Protein AF-A0A3P3R931-F1 (afdb_monomer_lite)

InterPro domains:
  IPR058276 Protein of unknown function DUF7970 [PF25925] (68-140)

Organism: NCBI:txid1785090

Structure (mmCIF, N/CA/C/O backbone):
data_AF-A0A3P3R931-F1
#
_entry.id   AF-A0A3P3R931-F1
#
loop_
_atom_site.group_PDB
_atom_site.id
_atom_site.type_symbol
_atom_site.label_atom_id
_atom_site.label_alt_id
_atom_site.label_comp_id
_atom_site.label_asym_id
_atom_site.label_entity_id
_atom_site.label_seq_id
_atom_site.pdbx_PDB_ins_code
_atom_site.Cartn_x
_atom_site.Cartn_y
_atom_site.Cartn_z
_atom_site.occupancy
_atom_site.B_iso_or_equiv
_atom_site.auth_seq_id
_atom_site.auth_comp_id
_atom_site.auth_asym_id
_atom_site.auth_atom_id
_atom_site.pdbx_PDB_model_num
ATOM 1 N N . MET A 1 1 ? 64.888 34.707 15.563 1.00 42.25 1 MET A N 1
ATOM 2 C CA . MET A 1 1 ? 65.319 33.308 15.769 1.00 42.25 1 MET A CA 1
ATOM 3 C C . MET A 1 1 ? 64.230 32.568 16.554 1.00 42.25 1 MET A C 1
ATOM 5 O O . MET A 1 1 ? 63.472 33.242 17.238 1.00 42.25 1 MET A O 1
ATOM 9 N N . PRO A 1 2 ? 64.086 31.254 16.331 1.00 45.38 2 PRO A N 1
ATOM 10 C CA . PRO A 1 2 ? 62.874 30.435 16.488 1.00 45.38 2 PRO A CA 1
ATOM 11 C C . PRO A 1 2 ? 62.688 29.825 17.890 1.00 45.38 2 PRO A C 1
ATOM 13 O O . PRO A 1 2 ? 63.644 29.783 18.651 1.00 45.38 2 PRO A O 1
ATOM 16 N N . GLY A 1 3 ? 61.499 29.242 18.126 1.00 49.66 3 GLY A N 1
ATOM 17 C CA . GLY A 1 3 ? 61.231 28.147 19.082 1.00 49.66 3 GLY A CA 1
ATOM 18 C C . GLY A 1 3 ? 61.178 28.568 20.555 1.00 49.66 3 GLY A C 1
ATOM 19 O O . GLY A 1 3 ? 62.078 29.227 21.040 1.00 49.66 3 GLY A O 1
ATOM 20 N N . MET A 1 4 ? 60.166 28.200 21.337 1.00 64.94 4 MET A N 1
ATOM 21 C CA . MET A 1 4 ? 59.824 26.812 21.657 1.00 64.94 4 MET A CA 1
ATOM 22 C C . MET A 1 4 ? 58.350 26.687 22.078 1.00 64.94 4 MET A C 1
ATOM 24 O O . MET A 1 4 ? 57.807 27.553 22.757 1.00 64.94 4 MET A O 1
ATOM 28 N N . LYS A 1 5 ? 57.727 25.578 21.665 1.00 58.72 5 LYS A N 1
ATOM 29 C CA . LYS A 1 5 ? 56.444 25.079 22.168 1.00 58.72 5 LYS A CA 1
ATOM 30 C C . LYS A 1 5 ? 56.643 24.589 23.605 1.00 58.72 5 LYS A C 1
ATOM 32 O O . LYS A 1 5 ? 57.501 23.735 23.817 1.00 58.72 5 LYS A O 1
ATOM 37 N N . THR A 1 6 ? 55.832 25.059 24.545 1.00 58.00 6 THR A N 1
ATOM 38 C CA . THR A 1 6 ? 55.671 24.397 25.844 1.00 58.00 6 THR A CA 1
ATOM 39 C C . THR A 1 6 ? 54.388 23.589 25.773 1.00 58.00 6 THR A C 1
ATOM 41 O O . THR A 1 6 ? 53.296 24.148 25.786 1.00 58.00 6 THR A O 1
ATOM 44 N N . GLY A 1 7 ? 54.541 22.281 25.590 1.00 46.09 7 GLY A N 1
ATOM 45 C CA . GLY A 1 7 ? 53.481 21.311 25.796 1.00 46.09 7 GLY A CA 1
ATOM 46 C C . GLY A 1 7 ? 53.636 20.704 27.183 1.00 46.09 7 GLY A C 1
ATOM 47 O O . GLY A 1 7 ? 54.684 20.140 27.481 1.00 46.09 7 GLY A O 1
ATOM 48 N N . THR A 1 8 ? 52.579 20.811 27.973 1.00 59.72 8 THR A N 1
ATOM 49 C CA . THR A 1 8 ? 52.220 19.914 29.073 1.00 59.72 8 THR A CA 1
ATOM 50 C C . THR A 1 8 ? 50.694 19.913 28.974 1.00 59.72 8 THR A C 1
ATOM 52 O O . THR A 1 8 ? 50.085 20.960 29.129 1.00 59.72 8 THR A O 1
ATOM 55 N N . GLY A 1 9 ? 50.060 18.902 28.390 1.00 53.56 9 GLY A N 1
ATOM 56 C CA . GLY A 1 9 ? 49.991 17.584 29.001 1.00 53.56 9 GLY A CA 1
ATOM 57 C C . GLY A 1 9 ? 48.968 17.603 30.137 1.00 53.56 9 GLY A C 1
ATOM 58 O O . GLY A 1 9 ? 49.296 17.125 31.213 1.00 53.56 9 GLY A O 1
ATOM 59 N N . ASP A 1 10 ? 47.801 18.225 29.924 1.00 55.22 10 ASP A N 1
ATOM 60 C CA . ASP A 1 10 ? 46.634 17.985 30.771 1.00 55.22 10 ASP A CA 1
ATOM 61 C C . ASP A 1 10 ? 46.112 16.594 30.417 1.00 55.22 10 ASP A C 1
ATOM 63 O O . ASP A 1 10 ? 45.691 16.332 29.288 1.00 55.22 10 ASP A O 1
ATOM 67 N N . ASP A 1 11 ? 46.285 15.687 31.369 1.00 65.00 11 ASP A N 1
ATOM 68 C CA . ASP A 1 11 ? 45.813 14.314 31.335 1.00 65.00 11 ASP A CA 1
ATOM 69 C C . ASP A 1 11 ? 44.278 14.321 31.428 1.00 65.00 11 ASP A C 1
ATOM 71 O O . ASP A 1 11 ? 43.737 14.716 32.462 1.00 65.00 11 ASP A O 1
ATOM 75 N N . PRO A 1 12 ? 43.550 13.919 30.370 1.00 61.00 12 PRO A N 1
ATOM 76 C CA . PRO A 1 12 ? 42.092 13.963 30.360 1.00 61.00 12 PRO A CA 1
ATOM 77 C C . PRO A 1 12 ? 41.444 12.852 31.206 1.00 61.00 12 PRO A C 1
ATOM 79 O O . PRO A 1 12 ? 40.220 12.758 31.221 1.00 61.00 12 PRO A O 1
ATOM 82 N N . PHE A 1 13 ? 42.232 12.012 31.890 1.00 65.62 13 PHE A N 1
ATOM 83 C CA . PHE A 1 13 ? 41.753 10.910 32.733 1.00 65.62 13 PHE A CA 1
ATOM 84 C C . PHE A 1 13 ? 41.992 11.129 34.235 1.00 65.62 13 PHE A C 1
ATOM 86 O O . PHE A 1 13 ? 41.915 10.178 35.015 1.00 65.62 13 PHE A O 1
ATOM 93 N N . ALA A 1 14 ? 42.288 12.360 34.665 1.00 61.41 14 ALA A N 1
ATOM 94 C CA . ALA A 1 14 ? 42.334 12.693 36.085 1.00 61.41 14 ALA A CA 1
ATOM 95 C C . ALA A 1 14 ? 40.909 12.710 36.681 1.00 61.41 14 ALA A C 1
ATOM 97 O O . ALA A 1 14 ? 40.233 13.735 36.680 1.00 61.41 14 ALA A O 1
ATOM 98 N N . ASP A 1 15 ? 40.467 11.551 37.173 1.00 53.53 15 ASP A N 1
ATOM 99 C CA . ASP A 1 15 ? 39.323 11.388 38.077 1.00 53.53 15 ASP A CA 1
ATOM 100 C C . ASP A 1 15 ? 39.653 12.015 39.446 1.00 53.53 15 ASP A C 1
ATOM 102 O O . ASP A 1 15 ? 40.57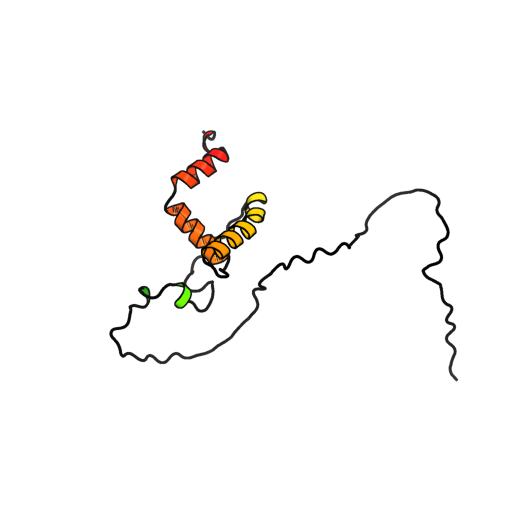2 11.558 40.128 1.00 53.53 15 ASP A O 1
ATOM 106 N N . ASP A 1 16 ? 38.895 13.028 39.870 1.00 48.72 16 ASP A N 1
ATOM 107 C CA . ASP A 1 16 ? 38.753 13.410 41.284 1.00 48.72 16 ASP A CA 1
ATOM 108 C C . ASP A 1 16 ? 37.346 14.028 41.494 1.00 48.72 16 ASP A C 1
ATOM 110 O O . ASP A 1 16 ? 36.768 14.578 40.553 1.00 48.72 16 ASP A O 1
ATOM 114 N N . PRO A 1 17 ? 36.730 13.884 42.683 1.00 46.94 17 PRO A N 1
ATOM 115 C CA . PRO A 1 17 ? 35.309 13.614 42.840 1.00 46.94 17 PRO A CA 1
ATOM 116 C C . PRO A 1 17 ? 34.448 14.855 43.115 1.00 46.94 17 PRO A C 1
ATOM 118 O O . PRO A 1 17 ? 34.903 15.861 43.659 1.00 46.94 17 PRO A O 1
ATOM 121 N N . ASP A 1 18 ? 33.164 14.689 42.789 1.00 37.97 18 ASP A N 1
ATOM 122 C CA . ASP A 1 18 ? 31.998 15.542 43.074 1.00 37.97 18 ASP A CA 1
ATOM 123 C C . ASP A 1 18 ? 32.031 16.251 44.445 1.00 37.97 18 ASP A C 1
ATOM 125 O O . ASP A 1 18 ? 32.396 15.631 45.455 1.00 37.97 18 ASP A O 1
ATOM 129 N N . PRO A 1 19 ? 31.548 17.513 44.537 1.00 42.78 19 PRO A N 1
ATOM 130 C CA . PRO A 1 19 ? 30.117 17.663 44.839 1.00 42.78 19 PRO A CA 1
ATOM 131 C C . PRO A 1 19 ? 29.389 18.932 44.311 1.00 42.78 19 PRO A C 1
ATOM 133 O O . PRO A 1 19 ? 29.961 20.012 44.167 1.00 42.78 19 PRO A O 1
ATOM 136 N N . THR A 1 20 ? 28.052 18.803 44.274 1.00 32.69 20 THR A N 1
ATOM 137 C CA . THR A 1 20 ? 26.958 19.796 44.486 1.00 32.69 20 THR A CA 1
ATOM 138 C C . THR A 1 20 ? 26.346 20.596 43.314 1.00 32.69 20 THR A C 1
ATOM 140 O O . THR A 1 20 ? 26.889 21.592 42.861 1.00 32.69 20 THR A O 1
ATOM 143 N N . GLU A 1 21 ? 25.115 20.176 42.961 1.00 38.62 21 GLU A N 1
ATOM 144 C CA . GLU A 1 21 ? 23.861 20.942 42.739 1.00 38.62 21 GLU A CA 1
ATOM 145 C C . GLU A 1 21 ? 23.887 22.293 41.978 1.00 38.62 21 GLU A C 1
ATOM 147 O O . GLU A 1 21 ? 24.196 23.321 42.571 1.00 38.62 21 GLU A O 1
ATOM 152 N N . GLN A 1 22 ? 23.378 22.322 40.731 1.00 33.91 22 GLN A N 1
ATOM 153 C CA . GLN A 1 22 ? 22.126 23.004 40.302 1.00 33.91 22 GLN A CA 1
ATOM 154 C C . GLN A 1 22 ? 22.038 23.214 38.771 1.00 33.91 22 GLN A C 1
ATOM 156 O O . GLN A 1 22 ? 22.887 23.855 38.169 1.00 33.91 22 GLN A O 1
ATOM 161 N N . GLU A 1 23 ? 20.939 22.687 38.218 1.00 33.47 23 GLU A N 1
ATOM 162 C CA . GLU A 1 23 ? 20.079 23.175 37.123 1.00 33.47 23 GLU A CA 1
ATOM 163 C C . GLU A 1 23 ? 20.605 23.507 35.701 1.00 33.47 23 GLU A C 1
ATOM 165 O O . GLU A 1 23 ? 21.433 24.378 35.468 1.00 33.47 23 GLU A O 1
ATOM 170 N N . GLU A 1 24 ? 19.880 22.883 34.759 1.00 32.12 24 GLU A N 1
ATOM 171 C CA . GLU A 1 24 ? 19.511 23.307 33.399 1.00 32.12 24 GLU A CA 1
ATOM 172 C C . GLU A 1 24 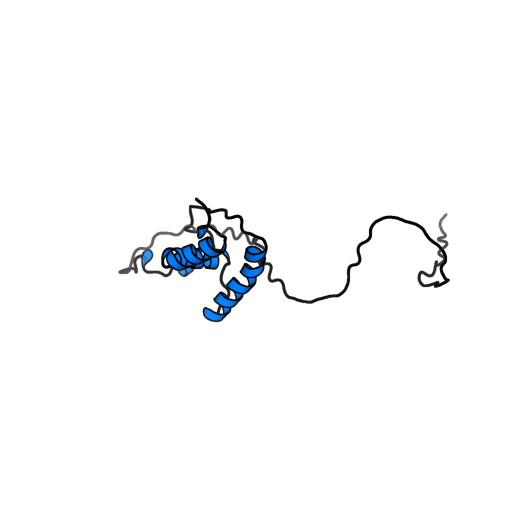? 20.349 22.903 32.164 1.00 32.12 24 GLU A C 1
ATOM 174 O O . GLU A 1 24 ? 21.399 23.448 31.851 1.00 32.12 24 GLU A O 1
ATOM 179 N N . GLN A 1 25 ? 19.675 22.056 31.369 1.00 32.38 25 GLN A N 1
ATOM 180 C CA . GLN A 1 25 ? 19.620 22.006 29.903 1.00 32.38 25 GLN A CA 1
ATOM 181 C C . GLN A 1 25 ? 20.780 21.368 29.122 1.00 32.38 25 GLN A C 1
ATOM 183 O O . GLN A 1 25 ? 21.817 21.971 28.886 1.00 32.38 25 GLN A O 1
ATOM 188 N N . GLY A 1 26 ? 20.443 20.212 28.533 1.00 34.88 26 GLY A N 1
ATOM 189 C CA . GLY A 1 26 ? 20.843 19.827 27.179 1.00 34.88 26 GLY A CA 1
ATOM 190 C C . GLY A 1 26 ? 22.188 19.124 27.058 1.00 34.88 26 GLY A C 1
ATOM 191 O O . GLY A 1 26 ? 23.214 19.737 27.304 1.00 34.88 26 GLY A O 1
ATOM 192 N N . ILE A 1 27 ? 22.143 17.857 26.634 1.00 28.36 27 ILE A N 1
ATOM 193 C CA . ILE A 1 27 ? 23.123 17.092 25.832 1.00 28.36 27 ILE A CA 1
ATOM 194 C C . ILE A 1 27 ? 22.617 15.639 25.899 1.00 28.36 27 ILE A C 1
ATOM 196 O O . ILE A 1 27 ? 22.404 15.092 26.975 1.00 28.36 27 ILE A O 1
ATOM 200 N N . ASP A 1 28 ? 22.053 15.111 24.818 1.00 36.62 28 ASP A N 1
ATOM 201 C CA . ASP A 1 28 ? 22.800 14.441 23.749 1.00 36.62 28 ASP A CA 1
ATOM 202 C C . ASP A 1 28 ? 23.689 13.326 24.317 1.00 36.62 28 ASP A C 1
ATOM 204 O O . ASP A 1 28 ? 24.751 13.547 24.890 1.00 36.62 28 ASP A O 1
ATOM 208 N N . THR A 1 29 ? 23.212 12.091 24.235 1.00 31.39 29 THR A N 1
ATOM 209 C CA . THR A 1 29 ? 24.069 10.926 24.443 1.00 31.39 29 THR A CA 1
ATOM 210 C C . THR A 1 29 ? 23.681 9.903 23.398 1.00 31.39 29 THR A C 1
ATOM 212 O O . THR A 1 29 ? 22.834 9.034 23.603 1.00 31.39 29 THR A O 1
ATOM 215 N N . GLU A 1 30 ? 24.302 10.081 22.237 1.00 34.50 30 GLU A N 1
ATOM 216 C CA . GLU A 1 30 ? 24.772 8.977 21.419 1.00 34.50 30 GLU A CA 1
ATOM 217 C C . GLU A 1 30 ? 25.464 7.939 22.315 1.00 34.50 30 GLU A C 1
ATOM 219 O O . GLU A 1 30 ? 26.391 8.258 23.058 1.00 34.50 30 GLU A O 1
ATOM 224 N N . ASP A 1 31 ? 24.970 6.705 22.275 1.00 33.75 31 ASP A N 1
ATOM 225 C CA . ASP A 1 31 ? 25.717 5.536 21.797 1.00 33.75 31 ASP A CA 1
ATOM 226 C C . ASP A 1 31 ? 25.164 4.268 22.462 1.00 33.75 31 ASP A C 1
ATOM 228 O O . ASP A 1 31 ? 25.421 3.977 23.628 1.00 33.75 31 ASP A O 1
ATOM 232 N N . THR A 1 32 ? 24.403 3.477 21.708 1.00 31.66 32 THR A N 1
ATOM 233 C CA . THR A 1 32 ? 24.715 2.048 21.613 1.00 31.66 32 THR A CA 1
ATOM 234 C C . THR A 1 32 ? 24.200 1.543 20.273 1.00 31.66 32 THR A C 1
ATOM 236 O O . THR A 1 32 ? 22.998 1.395 20.058 1.00 31.66 32 THR A O 1
ATOM 239 N N . ALA A 1 33 ? 25.154 1.316 19.375 1.00 46.53 33 ALA A N 1
ATOM 240 C CA . ALA A 1 33 ? 25.027 0.616 18.109 1.00 46.53 33 ALA A CA 1
ATOM 241 C C . ALA A 1 33 ? 23.950 -0.484 18.102 1.00 46.53 33 ALA A C 1
ATOM 243 O O . ALA A 1 33 ? 24.075 -1.505 18.781 1.00 46.53 33 ALA A O 1
ATOM 244 N N . ASN A 1 34 ? 22.942 -0.297 17.251 1.00 34.19 34 ASN A N 1
ATOM 245 C CA . ASN A 1 34 ? 22.195 -1.396 16.667 1.00 34.19 34 ASN A CA 1
ATOM 246 C C . ASN A 1 34 ? 22.371 -1.294 15.149 1.00 34.19 34 ASN A C 1
ATOM 248 O O . ASN A 1 34 ? 21.855 -0.390 14.497 1.00 34.19 34 ASN A O 1
ATOM 252 N N . ASP A 1 35 ? 23.217 -2.186 14.646 1.00 37.50 35 ASP A N 1
ATOM 253 C CA . ASP A 1 35 ? 23.441 -2.490 13.239 1.00 37.50 35 ASP A CA 1
ATOM 254 C C . ASP A 1 35 ? 22.171 -3.151 12.693 1.00 37.50 35 ASP A C 1
ATOM 256 O O . ASP A 1 35 ? 22.048 -4.373 12.670 1.00 37.50 35 ASP A O 1
ATOM 260 N N . ASP A 1 36 ? 21.191 -2.333 12.321 1.00 33.97 36 ASP A N 1
ATOM 261 C CA . ASP A 1 36 ? 20.096 -2.748 11.455 1.00 33.97 36 ASP A CA 1
ATOM 262 C C . ASP A 1 36 ? 20.260 -1.976 10.149 1.00 33.97 36 ASP A C 1
ATOM 264 O O . ASP A 1 36 ? 20.188 -0.747 10.104 1.00 33.97 36 ASP A O 1
ATOM 268 N N . GLN A 1 37 ? 20.581 -2.728 9.098 1.00 39.09 37 GLN A N 1
ATOM 269 C CA . GLN A 1 37 ? 20.688 -2.271 7.721 1.00 39.09 37 GLN A CA 1
ATOM 270 C C . GLN A 1 37 ? 19.361 -1.659 7.273 1.00 39.09 37 GLN A C 1
ATOM 272 O O . GLN A 1 37 ? 18.522 -2.310 6.650 1.00 39.09 37 GLN A O 1
ATOM 277 N N . ASP A 1 38 ? 19.213 -0.372 7.547 1.00 33.47 38 ASP A N 1
ATOM 278 C CA . ASP A 1 38 ? 18.262 0.489 6.882 1.00 33.47 38 ASP A CA 1
ATOM 279 C C . ASP A 1 38 ? 18.727 0.619 5.429 1.00 33.47 38 ASP A C 1
ATOM 281 O O . ASP A 1 38 ? 19.656 1.358 5.085 1.00 33.47 38 ASP A O 1
ATOM 285 N N . LYS A 1 39 ? 18.148 -0.203 4.552 1.00 38.41 39 LYS A N 1
ATOM 286 C CA . LYS A 1 39 ? 18.323 -0.082 3.106 1.00 38.41 39 LYS A CA 1
ATOM 287 C C . LYS A 1 39 ? 17.478 1.108 2.649 1.00 38.41 39 LYS A C 1
ATOM 289 O O . LYS A 1 39 ? 16.538 0.955 1.869 1.00 38.41 39 LYS A O 1
ATOM 294 N N . GLU A 1 40 ? 17.847 2.301 3.115 1.00 36.72 40 GLU A N 1
ATOM 295 C CA . GLU A 1 40 ? 17.496 3.562 2.484 1.00 36.72 40 GLU A CA 1
ATOM 296 C C . GLU A 1 40 ? 18.031 3.496 1.054 1.00 36.72 40 GLU A C 1
ATOM 298 O O . GLU A 1 40 ? 19.196 3.775 0.757 1.00 36.72 40 GLU A O 1
ATOM 303 N N . THR A 1 41 ? 17.181 3.055 0.131 1.00 38.31 41 THR A N 1
ATOM 304 C CA . THR A 1 41 ? 17.471 3.176 -1.290 1.00 38.31 41 THR A CA 1
ATOM 305 C C . THR A 1 41 ? 17.278 4.644 -1.627 1.00 38.31 41 THR A C 1
ATOM 307 O O . THR A 1 41 ? 16.199 5.086 -2.004 1.00 38.31 41 THR A O 1
ATOM 310 N N . SER A 1 42 ? 18.355 5.392 -1.399 1.00 35.19 42 SER A N 1
ATOM 311 C CA . SER A 1 42 ? 18.580 6.751 -1.851 1.00 35.19 42 SER A CA 1
ATOM 312 C C . SER A 1 42 ? 18.198 6.857 -3.330 1.00 35.19 42 SER A C 1
ATOM 314 O O . SER A 1 42 ? 18.889 6.357 -4.222 1.00 35.19 42 SER A O 1
ATOM 316 N N . ASP A 1 43 ? 17.052 7.489 -3.578 1.00 47.66 43 ASP A N 1
ATOM 317 C CA . ASP A 1 43 ? 16.638 8.026 -4.869 1.00 47.66 43 ASP A CA 1
ATOM 318 C C . ASP A 1 43 ? 17.657 9.096 -5.299 1.00 47.66 43 ASP A C 1
ATOM 320 O O . ASP A 1 43 ? 17.461 10.287 -5.071 1.00 47.66 43 ASP A O 1
ATOM 324 N N . GLN A 1 44 ? 18.780 8.671 -5.884 1.00 42.88 44 GLN A N 1
ATOM 325 C CA . GLN A 1 44 ? 19.690 9.517 -6.660 1.00 42.88 44 GLN A CA 1
ATOM 326 C C . GLN A 1 44 ? 20.666 8.657 -7.473 1.00 42.88 44 GLN A C 1
ATOM 328 O O . GLN A 1 44 ? 21.855 8.528 -7.187 1.00 42.88 44 GLN A O 1
ATOM 333 N N . LYS A 1 45 ? 20.159 8.087 -8.567 1.00 34.00 45 LYS A N 1
ATOM 334 C CA . LYS A 1 45 ? 21.000 7.753 -9.717 1.00 34.00 45 LYS A CA 1
ATOM 335 C C . LYS A 1 45 ? 20.351 8.332 -10.964 1.00 34.00 45 LYS A C 1
ATOM 337 O O . LYS A 1 45 ? 19.556 7.675 -11.630 1.00 34.00 45 LYS A O 1
ATOM 342 N N . GLU A 1 46 ? 20.688 9.585 -11.264 1.00 40.94 46 GLU A N 1
ATOM 343 C CA . GLU A 1 46 ? 20.513 10.104 -12.615 1.00 40.94 46 GLU A CA 1
ATOM 344 C C . GLU A 1 46 ? 21.388 9.274 -13.557 1.00 40.94 46 GLU A C 1
ATOM 346 O O . GLU A 1 46 ? 22.607 9.427 -13.622 1.00 40.94 46 GLU A O 1
ATOM 351 N N . VAL A 1 47 ? 20.754 8.354 -14.274 1.00 37.88 47 VAL A N 1
ATOM 352 C CA . VAL A 1 47 ? 21.276 7.835 -15.531 1.00 37.88 47 VAL A CA 1
ATOM 353 C C . VAL A 1 47 ? 20.592 8.617 -16.643 1.00 37.88 47 VAL A C 1
ATOM 355 O O . VAL A 1 47 ? 19.446 8.362 -17.012 1.00 37.88 47 VAL A O 1
ATOM 358 N N . VAL A 1 48 ? 21.292 9.632 -17.145 1.00 43.06 48 VAL A N 1
ATOM 359 C CA . VAL A 1 48 ? 21.024 10.178 -18.474 1.00 43.06 48 VAL A CA 1
ATOM 360 C C . VAL A 1 48 ? 21.552 9.139 -19.461 1.00 43.06 48 VAL A C 1
ATOM 362 O O . VAL A 1 48 ? 22.759 9.012 -19.648 1.00 43.06 48 VAL A O 1
ATOM 365 N N . SER A 1 49 ? 20.657 8.346 -20.043 1.00 39.16 49 SER A N 1
ATOM 366 C CA . SER A 1 49 ? 20.921 7.651 -21.302 1.00 39.16 49 SER A CA 1
ATOM 367 C C . SER A 1 49 ? 20.046 8.297 -22.359 1.00 39.16 49 SER A C 1
ATOM 369 O O . SER A 1 49 ? 18.832 8.135 -22.368 1.00 39.16 49 SER A O 1
ATOM 371 N N . THR A 1 50 ? 20.692 9.101 -23.196 1.00 44.31 50 THR A N 1
ATOM 372 C CA . THR A 1 50 ? 20.196 9.442 -24.523 1.00 44.31 50 THR A CA 1
ATOM 373 C C . THR A 1 50 ? 20.378 8.199 -25.378 1.00 44.31 50 THR A C 1
ATOM 375 O O . THR A 1 50 ? 21.519 7.844 -25.664 1.00 44.31 50 THR A O 1
ATOM 378 N N . ASP A 1 51 ? 19.286 7.559 -25.779 1.00 35.25 51 ASP A N 1
ATOM 379 C CA . ASP A 1 51 ? 19.310 6.576 -26.857 1.00 35.25 51 ASP A CA 1
ATOM 380 C C . ASP A 1 51 ? 18.119 6.854 -27.782 1.00 35.25 51 ASP A C 1
ATOM 382 O O . ASP A 1 51 ? 16.956 6.661 -27.425 1.00 35.25 51 ASP A O 1
ATOM 386 N N . GLU A 1 52 ? 18.423 7.435 -28.945 1.00 50.19 52 GLU A N 1
ATOM 387 C CA . GLU A 1 52 ? 17.511 7.529 -30.083 1.00 50.19 52 GLU A CA 1
ATOM 388 C C . GLU A 1 52 ? 17.156 6.107 -30.523 1.00 50.19 52 GLU A C 1
ATOM 390 O O . GLU A 1 52 ? 17.967 5.414 -31.133 1.00 50.19 52 GLU A O 1
ATOM 395 N N . SER A 1 53 ? 15.941 5.661 -30.211 1.00 40.88 53 SER A N 1
ATOM 396 C CA . SER A 1 53 ? 15.449 4.368 -30.678 1.00 40.88 53 SER A CA 1
ATOM 397 C C . SER A 1 53 ? 14.899 4.523 -32.095 1.00 40.88 53 SER A C 1
ATOM 399 O O . SER A 1 53 ? 13.796 5.029 -32.302 1.00 40.88 53 SER A O 1
ATOM 401 N N . GLU A 1 54 ? 15.694 4.097 -33.074 1.00 43.94 54 GLU A N 1
ATOM 402 C CA . GLU A 1 54 ? 15.252 3.857 -34.444 1.00 43.94 54 GLU A CA 1
ATOM 403 C C . GLU A 1 54 ? 14.149 2.781 -34.458 1.00 43.94 54 GLU A C 1
ATOM 405 O O . GLU A 1 54 ? 14.307 1.686 -33.912 1.00 43.94 54 GLU A O 1
ATOM 410 N N . GLU A 1 55 ? 13.019 3.102 -35.092 1.00 49.66 55 GLU A N 1
ATOM 411 C CA . GLU A 1 55 ? 11.941 2.160 -35.394 1.00 49.66 55 GLU A CA 1
ATOM 412 C C . GLU A 1 55 ? 12.473 1.008 -36.255 1.00 49.66 55 GLU A C 1
ATOM 414 O O . GLU A 1 55 ? 13.007 1.222 -37.344 1.00 49.66 55 GLU A O 1
ATOM 419 N N . ASN A 1 56 ? 12.273 -0.232 -35.805 1.00 38.19 56 ASN A N 1
ATOM 420 C CA . ASN A 1 56 ? 12.433 -1.397 -36.665 1.00 38.19 56 ASN A CA 1
ATOM 421 C C . ASN A 1 56 ? 11.245 -2.348 -36.482 1.00 38.19 56 ASN A C 1
ATOM 423 O O . ASN A 1 56 ? 11.197 -3.176 -35.571 1.00 38.19 56 ASN A O 1
ATOM 427 N N . GLU A 1 57 ? 10.258 -2.192 -37.361 1.00 56.56 57 GLU A N 1
ATOM 428 C CA . GLU A 1 57 ? 9.186 -3.155 -37.583 1.00 56.56 57 GLU A CA 1
ATOM 429 C C . GLU A 1 57 ? 9.773 -4.433 -38.200 1.00 56.56 57 GLU A C 1
ATOM 431 O O . GLU A 1 57 ? 10.329 -4.358 -39.289 1.00 56.56 57 GLU A O 1
ATOM 436 N N . THR A 1 58 ? 9.627 -5.604 -37.563 1.00 47.78 58 THR A N 1
ATOM 437 C CA . THR A 1 58 ? 9.330 -6.900 -38.224 1.00 47.78 58 THR A CA 1
ATOM 438 C C . THR A 1 58 ? 9.079 -7.992 -37.173 1.00 47.78 58 THR A C 1
ATOM 440 O O . THR A 1 58 ? 9.989 -8.450 -36.486 1.00 47.78 58 THR A O 1
ATOM 443 N N . GLY A 1 59 ? 7.838 -8.470 -37.117 1.00 45.88 59 GLY A N 1
ATOM 444 C CA . GLY A 1 59 ? 7.376 -9.618 -36.334 1.00 45.88 59 GLY A CA 1
ATOM 445 C C . GLY A 1 59 ? 5.922 -9.380 -35.952 1.00 45.88 59 GLY A C 1
ATOM 446 O O . GLY A 1 59 ? 5.572 -8.238 -35.677 1.00 45.88 59 GLY A O 1
ATOM 447 N N . GLU A 1 60 ? 5.058 -10.398 -35.969 1.00 55.50 60 GLU A N 1
ATOM 448 C CA . GLU A 1 60 ? 3.722 -10.317 -35.353 1.00 55.50 60 GLU A CA 1
ATOM 449 C C . GLU A 1 60 ? 3.918 -10.076 -33.847 1.00 55.50 60 GLU A C 1
ATOM 451 O O . GLU A 1 60 ? 3.992 -11.002 -33.042 1.00 55.50 60 GLU A O 1
ATOM 456 N N . GLY A 1 61 ? 4.178 -8.816 -33.508 1.00 55.25 61 GLY A N 1
ATOM 457 C CA . GLY A 1 61 ? 4.689 -8.395 -32.223 1.00 55.25 61 GLY A CA 1
ATOM 458 C C . GLY A 1 61 ? 3.587 -8.500 -31.197 1.00 55.25 61 GLY A C 1
ATOM 459 O O . GLY A 1 61 ? 2.466 -8.044 -31.436 1.00 55.25 61 GLY A O 1
ATOM 460 N N . LEU A 1 62 ? 3.921 -9.090 -30.049 1.00 59.56 62 LEU A N 1
ATOM 461 C CA . LEU A 1 62 ? 3.154 -8.896 -28.825 1.00 59.56 62 LEU A CA 1
ATOM 462 C C . LEU A 1 62 ? 2.819 -7.408 -28.746 1.00 59.56 62 LEU A C 1
ATOM 464 O O . LEU A 1 62 ? 3.725 -6.572 -28.852 1.00 59.56 62 LEU A O 1
ATOM 468 N N . LYS A 1 63 ? 1.530 -7.070 -28.635 1.00 71.00 63 LYS A N 1
ATOM 469 C CA . LYS A 1 63 ? 1.165 -5.666 -28.464 1.00 71.00 63 LYS A CA 1
ATOM 470 C C . LYS A 1 63 ? 1.899 -5.199 -27.221 1.00 71.00 63 LYS A C 1
ATOM 472 O O . LYS A 1 63 ? 2.059 -5.970 -26.277 1.00 71.00 63 LYS A O 1
ATOM 477 N N . GLN A 1 64 ? 2.355 -3.953 -27.205 1.00 66.94 64 GLN A N 1
ATOM 478 C CA . GLN A 1 64 ? 3.090 -3.436 -26.054 1.00 66.94 64 GLN A CA 1
ATOM 479 C C . GLN A 1 64 ? 2.304 -3.667 -24.747 1.00 66.94 64 GLN A C 1
ATOM 481 O O . GLN A 1 64 ? 2.899 -3.950 -23.720 1.00 66.94 64 GLN A O 1
ATOM 486 N N . ASP A 1 65 ? 0.972 -3.700 -24.797 1.00 74.56 65 ASP A N 1
ATOM 487 C CA . ASP A 1 65 ? 0.108 -4.010 -23.653 1.00 74.56 65 ASP A CA 1
ATOM 488 C C . ASP A 1 65 ? 0.156 -5.459 -23.140 1.00 74.56 65 ASP A C 1
ATOM 490 O O . ASP A 1 65 ? -0.112 -5.677 -21.960 1.00 74.56 65 ASP A O 1
ATOM 494 N N . ASP A 1 66 ? 0.563 -6.425 -23.966 1.00 81.44 66 ASP A N 1
ATOM 495 C CA . ASP A 1 66 ? 0.696 -7.840 -23.588 1.00 81.44 66 ASP A CA 1
ATOM 496 C C . ASP A 1 66 ? 1.966 -8.101 -22.755 1.00 81.44 66 ASP A C 1
ATOM 498 O O . ASP A 1 66 ? 2.108 -9.147 -22.116 1.00 81.44 66 ASP A O 1
ATOM 502 N N . ILE A 1 67 ? 2.908 -7.151 -22.743 1.00 87.00 67 ILE A N 1
ATOM 503 C CA . ILE A 1 67 ? 4.129 -7.240 -21.943 1.00 87.00 67 ILE A CA 1
ATOM 504 C C . ILE A 1 67 ? 3.812 -6.788 -20.505 1.00 87.00 67 ILE A C 1
ATOM 506 O O . ILE A 1 67 ? 3.266 -5.695 -20.308 1.00 87.00 67 ILE A O 1
ATOM 510 N N . PRO A 1 68 ? 4.183 -7.564 -19.468 1.00 90.88 68 PRO A N 1
ATOM 511 C CA . PRO A 1 68 ? 4.018 -7.148 -18.078 1.00 90.88 68 PRO A CA 1
ATOM 512 C C . PRO A 1 68 ? 4.606 -5.757 -17.814 1.00 90.88 68 PRO A C 1
ATOM 514 O O . PRO A 1 68 ? 5.729 -5.462 -18.216 1.00 90.88 68 PRO A O 1
ATOM 517 N N . TRP A 1 69 ? 3.853 -4.904 -17.118 1.00 87.75 69 TRP A N 1
ATOM 518 C CA . TRP A 1 69 ? 4.169 -3.479 -16.954 1.00 87.75 69 TRP A CA 1
ATOM 519 C C . TRP A 1 69 ? 5.581 -3.211 -16.395 1.00 87.75 69 TRP A C 1
ATOM 521 O O . TRP A 1 69 ? 6.300 -2.362 -16.919 1.00 87.75 69 TRP A O 1
ATOM 531 N N . VAL A 1 70 ? 6.036 -3.999 -15.410 1.00 91.50 70 VAL A N 1
ATOM 532 C CA . VAL A 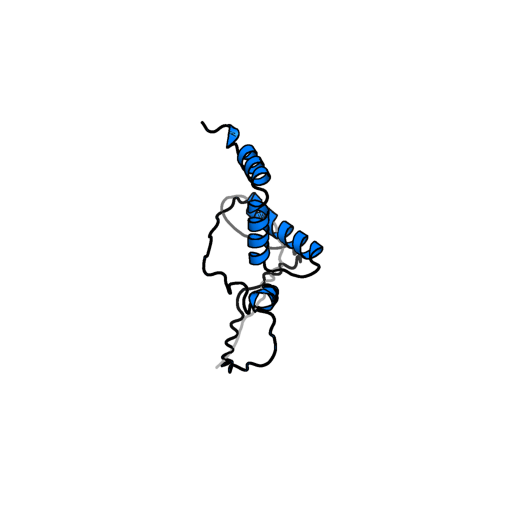1 70 ? 7.386 -3.870 -14.819 1.00 91.50 70 VAL A CA 1
ATOM 533 C C . VAL A 1 70 ? 8.508 -4.077 -15.845 1.00 91.50 70 VAL A C 1
ATOM 535 O O . VAL A 1 70 ? 9.579 -3.506 -15.675 1.00 91.50 70 VAL A O 1
ATOM 538 N N . LEU A 1 71 ? 8.277 -4.863 -16.905 1.00 91.50 71 LEU A N 1
ATOM 539 C CA . LEU A 1 71 ? 9.264 -5.116 -17.963 1.00 91.50 71 LEU A CA 1
ATOM 540 C C . LEU A 1 71 ? 9.283 -4.025 -19.043 1.00 91.50 71 LEU A C 1
ATOM 542 O O . LEU A 1 71 ? 10.179 -4.027 -19.880 1.00 91.50 71 LEU A O 1
ATOM 546 N N . ARG A 1 72 ? 8.292 -3.126 -19.051 1.00 90.50 72 ARG A N 1
ATOM 547 C CA . ARG A 1 72 ? 8.173 -2.045 -20.039 1.00 90.50 72 ARG A CA 1
ATOM 548 C C . ARG A 1 72 ? 8.683 -0.697 -19.558 1.00 90.50 72 ARG A C 1
ATOM 550 O O . ARG A 1 72 ? 8.993 0.149 -20.386 1.00 90.50 72 ARG A O 1
ATOM 557 N N . ARG A 1 73 ? 8.683 -0.467 -18.247 1.00 92.19 73 ARG A N 1
ATOM 558 C CA . ARG A 1 73 ? 9.111 0.804 -17.656 1.00 92.19 73 ARG A CA 1
ATOM 559 C C . ARG A 1 73 ? 10.630 0.866 -17.523 1.00 92.19 73 ARG A C 1
ATOM 561 O O . ARG A 1 73 ? 11.263 -0.148 -17.232 1.00 92.19 73 ARG A O 1
ATOM 568 N N . GLU A 1 74 ? 11.194 2.063 -17.623 1.00 91.44 74 GLU A N 1
ATOM 569 C CA . GLU A 1 74 ? 12.607 2.304 -17.318 1.00 91.44 74 GLU A CA 1
ATOM 570 C C . GLU A 1 74 ? 12.784 2.775 -15.870 1.00 91.44 74 GLU A C 1
ATOM 572 O O . GLU A 1 74 ? 13.747 2.417 -15.191 1.00 91.44 74 GLU A O 1
ATOM 577 N N . ARG A 1 75 ? 11.823 3.558 -15.369 1.00 91.81 75 ARG A N 1
ATOM 578 C CA . ARG A 1 75 ? 11.791 4.132 -14.023 1.00 91.81 75 ARG A CA 1
ATOM 579 C C . ARG A 1 75 ? 10.482 3.787 -13.325 1.00 91.81 75 ARG A C 1
ATOM 581 O O . ARG A 1 75 ? 9.442 3.586 -13.944 1.00 91.81 75 ARG A O 1
ATOM 588 N N . VAL A 1 76 ? 10.505 3.798 -11.993 1.00 90.19 76 VAL A N 1
ATOM 589 C CA . VAL A 1 76 ? 9.334 3.462 -11.160 1.00 90.19 76 VAL A CA 1
ATOM 590 C C . VAL A 1 76 ? 8.117 4.371 -11.412 1.00 90.19 76 VAL A C 1
ATOM 592 O O . VAL A 1 76 ? 6.976 3.941 -11.244 1.00 90.19 76 VAL A O 1
ATOM 595 N N . LYS A 1 77 ? 8.361 5.618 -11.839 1.00 90.75 77 LYS A N 1
ATOM 596 C CA . LYS A 1 77 ? 7.332 6.638 -12.097 1.00 90.75 77 LYS A CA 1
ATOM 597 C C . LYS A 1 77 ? 6.786 6.608 -13.530 1.00 90.75 77 LYS A C 1
ATOM 599 O O . LYS A 1 77 ? 5.813 7.304 -13.808 1.00 90.75 77 LYS A O 1
ATOM 604 N N . ASP A 1 78 ? 7.390 5.843 -14.434 1.00 92.00 78 ASP A N 1
ATOM 605 C CA . ASP A 1 78 ? 6.977 5.846 -15.837 1.00 92.00 78 ASP A CA 1
ATOM 606 C C . ASP A 1 78 ? 5.573 5.265 -15.994 1.00 92.00 78 ASP A C 1
ATOM 608 O O . ASP A 1 78 ? 5.183 4.326 -15.302 1.00 92.00 78 ASP A O 1
ATOM 612 N N . GLY A 1 79 ? 4.792 5.841 -16.909 1.00 86.56 79 GLY A N 1
ATOM 613 C CA . GLY A 1 79 ? 3.400 5.437 -17.119 1.00 86.56 79 GLY A CA 1
ATOM 614 C C . GLY A 1 79 ? 2.445 5.840 -15.989 1.00 86.56 79 GLY A C 1
ATOM 615 O O . GLY A 1 79 ? 1.294 5.417 -16.010 1.00 86.56 79 GLY A O 1
ATOM 616 N N . ARG A 1 80 ? 2.888 6.667 -15.029 1.00 91.25 80 ARG A N 1
ATOM 617 C CA . ARG A 1 80 ? 2.075 7.177 -13.914 1.00 91.25 80 ARG A CA 1
ATOM 618 C C . ARG A 1 80 ? 1.965 8.708 -13.992 1.00 91.25 80 ARG A C 1
ATOM 620 O O . ARG A 1 80 ? 2.693 9.415 -13.295 1.00 91.25 80 ARG A O 1
ATOM 627 N N . PRO A 1 81 ? 1.105 9.245 -14.880 1.00 90.06 81 PRO A N 1
ATOM 628 C CA . PRO A 1 81 ? 0.994 10.690 -15.097 1.00 90.06 81 PRO A CA 1
ATOM 629 C C . PRO A 1 81 ? 0.389 11.431 -13.897 1.00 90.06 81 PRO A C 1
ATOM 631 O O . PRO A 1 81 ? 0.588 12.636 -13.756 1.00 90.06 81 PRO A O 1
ATOM 634 N N . GLU A 1 82 ? -0.341 10.721 -13.036 1.00 91.25 82 GLU A N 1
ATOM 635 C CA . GLU A 1 82 ? -1.013 11.279 -11.869 1.00 91.25 82 GLU A CA 1
ATOM 636 C C . GLU A 1 82 ? -0.281 10.901 -10.579 1.00 91.25 82 GLU A C 1
ATOM 638 O O . GLU A 1 82 ? 0.050 9.740 -10.334 1.00 91.25 82 GLU A O 1
ATOM 643 N N . MET A 1 83 ? -0.044 11.901 -9.730 1.00 89.75 83 MET A N 1
ATOM 644 C CA . MET A 1 83 ? 0.482 11.715 -8.383 1.00 89.75 83 MET A CA 1
ATOM 645 C C . MET A 1 83 ? -0.659 11.874 -7.381 1.00 89.75 83 MET A C 1
ATOM 647 O O . MET A 1 83 ? -1.293 12.926 -7.331 1.00 89.75 83 MET A O 1
ATOM 651 N N . ILE A 1 84 ? -0.866 10.860 -6.542 1.00 88.00 84 ILE A N 1
ATOM 652 C CA . ILE A 1 84 ? -1.816 10.912 -5.428 1.00 88.00 84 ILE A CA 1
ATOM 653 C C . ILE A 1 84 ? -1.015 11.091 -4.129 1.00 88.00 84 ILE A C 1
ATOM 655 O O . ILE A 1 84 ? -0.470 10.115 -3.608 1.00 88.00 84 ILE A O 1
ATOM 659 N N . PRO A 1 85 ? -0.873 12.322 -3.605 1.00 90.00 85 PRO A N 1
ATOM 660 C CA . PRO A 1 85 ? -0.278 12.530 -2.293 1.00 90.00 85 PRO A CA 1
ATOM 661 C C . PRO A 1 85 ? -1.255 12.074 -1.204 1.00 90.00 85 PRO A C 1
ATOM 663 O O . PRO A 1 85 ? -2.416 12.482 -1.184 1.00 90.00 85 PRO A O 1
ATOM 666 N N . THR A 1 86 ? -0.783 11.247 -0.273 1.00 91.75 86 THR A N 1
ATOM 667 C CA . THR A 1 86 ? -1.591 10.760 0.852 1.00 91.75 86 THR A CA 1
ATOM 668 C C . THR A 1 86 ? -0.867 11.020 2.160 1.00 91.75 86 THR A C 1
ATOM 670 O O . THR A 1 86 ? 0.271 10.590 2.346 1.00 91.75 86 THR A O 1
ATOM 673 N N . TYR A 1 87 ? -1.547 11.708 3.075 1.00 95.69 87 TYR A N 1
ATOM 674 C CA . TYR A 1 87 ? -1.140 11.784 4.471 1.00 95.69 87 TYR A CA 1
ATOM 675 C C . TYR A 1 87 ? -1.784 10.627 5.224 1.00 95.69 87 TYR A C 1
ATOM 677 O O . TYR A 1 87 ? -2.989 10.404 5.112 1.00 95.69 87 TYR A O 1
ATOM 685 N N . VAL A 1 88 ? -0.977 9.897 5.983 1.00 96.38 88 VAL A N 1
ATOM 686 C CA . VAL A 1 88 ? -1.427 8.765 6.794 1.00 96.38 88 VAL A CA 1
ATOM 687 C C . VAL A 1 88 ? -1.142 9.041 8.264 1.00 96.38 88 VAL A C 1
ATOM 689 O O . VAL A 1 88 ? -0.325 9.901 8.599 1.00 96.38 88 VAL A O 1
ATOM 692 N N . ARG A 1 89 ? -1.835 8.327 9.152 1.00 97.62 89 ARG A N 1
ATOM 693 C CA . ARG A 1 89 ? -1.529 8.363 10.585 1.00 97.62 89 ARG A CA 1
ATOM 694 C C . ARG A 1 89 ? -0.165 7.722 10.856 1.00 97.62 89 ARG A C 1
ATOM 696 O O . ARG A 1 89 ? 0.286 6.891 10.068 1.00 97.62 89 ARG A O 1
ATOM 703 N N . GLN A 1 90 ? 0.451 8.066 11.987 1.00 97.88 90 GLN A N 1
ATOM 704 C CA . GLN A 1 90 ? 1.761 7.536 12.377 1.00 97.88 90 GLN A CA 1
ATOM 705 C C . GLN A 1 90 ? 1.767 6.005 12.425 1.00 97.88 90 GLN A C 1
ATOM 707 O O . GLN A 1 90 ? 2.644 5.388 11.839 1.00 97.88 90 GLN A O 1
ATOM 712 N N . GLU A 1 91 ? 0.735 5.384 13.003 1.00 97.06 91 GLU A N 1
ATOM 713 C CA . GLU A 1 91 ? 0.692 3.922 13.125 1.00 97.06 91 GLU A CA 1
ATOM 714 C C . GLU A 1 91 ? 0.659 3.226 11.753 1.00 97.06 91 GLU A C 1
ATOM 716 O O . GLU A 1 91 ? 1.186 2.132 11.584 1.00 97.06 91 GLU A O 1
ATOM 721 N N . THR A 1 92 ? 0.058 3.873 10.749 1.00 97.06 92 THR A N 1
ATOM 722 C CA . THR A 1 92 ? 0.049 3.385 9.365 1.00 97.06 92 THR A CA 1
ATOM 723 C C . THR A 1 92 ? 1.400 3.591 8.686 1.00 97.06 92 THR A C 1
ATOM 725 O O . THR A 1 92 ? 1.843 2.711 7.953 1.00 97.06 92 THR A O 1
ATOM 728 N N . ALA A 1 93 ? 2.058 4.731 8.924 1.00 97.25 93 ALA A N 1
ATOM 729 C CA . ALA A 1 93 ? 3.397 4.990 8.400 1.00 97.25 93 ALA A CA 1
ATOM 730 C C . ALA A 1 93 ? 4.418 3.980 8.949 1.00 97.25 93 ALA A C 1
ATOM 732 O O . ALA A 1 93 ? 5.223 3.461 8.181 1.00 97.25 93 ALA A O 1
ATOM 733 N N . ASP A 1 94 ? 4.324 3.656 10.240 1.00 98.25 94 ASP A N 1
ATOM 734 C CA . ASP A 1 94 ? 5.227 2.729 10.930 1.00 98.25 94 ASP A CA 1
ATOM 735 C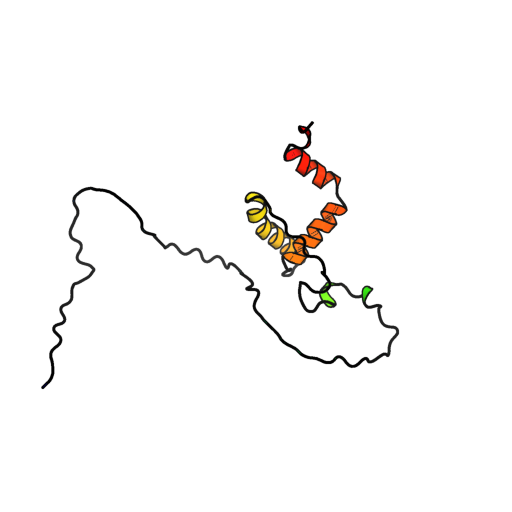 C . ASP A 1 94 ? 4.999 1.265 10.509 1.00 98.25 94 ASP A C 1
ATOM 737 O O . ASP A 1 94 ? 5.937 0.473 10.475 1.00 98.25 94 ASP A O 1
ATOM 741 N N . ALA A 1 95 ? 3.763 0.892 10.155 1.00 97.88 95 ALA A N 1
ATOM 742 C CA . ALA A 1 95 ? 3.431 -0.459 9.690 1.00 97.88 95 ALA A CA 1
ATOM 743 C C . ALA A 1 95 ? 3.827 -0.721 8.224 1.00 97.88 95 ALA A C 1
ATOM 745 O O . ALA A 1 95 ? 3.948 -1.869 7.795 1.00 97.88 95 ALA A O 1
ATOM 746 N N . GLU A 1 96 ? 4.014 0.331 7.430 1.00 97.62 96 GLU A N 1
ATOM 747 C CA . GLU A 1 96 ? 4.233 0.214 5.992 1.00 97.62 96 GLU A CA 1
ATOM 748 C C . GLU A 1 96 ? 5.546 -0.491 5.590 1.00 97.62 96 GLU A C 1
ATOM 750 O O . GLU A 1 96 ? 5.497 -1.301 4.661 1.00 97.62 96 GLU A O 1
ATOM 755 N N . PRO A 1 97 ? 6.707 -0.257 6.237 1.00 98.19 97 PRO A N 1
ATOM 756 C CA . PRO A 1 97 ? 7.933 -0.995 5.927 1.00 98.19 97 PRO A CA 1
ATOM 757 C C . PRO A 1 97 ? 7.774 -2.507 6.110 1.00 98.19 97 PRO A C 1
ATOM 759 O O . PRO A 1 97 ? 8.233 -3.283 5.274 1.00 98.19 97 PRO A O 1
ATOM 762 N N . GLU A 1 98 ? 7.070 -2.926 7.164 1.00 98.44 98 GLU A N 1
ATOM 763 C CA . GLU A 1 98 ? 6.796 -4.340 7.427 1.00 98.44 98 GLU A CA 1
ATOM 764 C C . GLU A 1 98 ? 5.880 -4.940 6.359 1.00 98.44 98 GLU A C 1
ATOM 766 O O . GLU A 1 98 ? 6.163 -6.015 5.832 1.00 98.44 98 GLU A O 1
ATOM 771 N N . PHE A 1 99 ? 4.831 -4.210 5.972 1.00 98.38 99 PHE A N 1
ATOM 772 C CA . PHE A 1 99 ? 3.954 -4.611 4.876 1.00 98.38 99 PHE A CA 1
ATOM 773 C C . PHE A 1 99 ? 4.723 -4.795 3.558 1.00 98.38 99 PHE A C 1
ATOM 775 O O . PHE A 1 99 ? 4.549 -5.810 2.884 1.00 98.38 99 PHE A O 1
ATOM 782 N N . VAL A 1 100 ? 5.616 -3.861 3.206 1.00 98.50 100 VAL A N 1
ATOM 783 C CA . VAL A 1 100 ? 6.476 -3.985 2.014 1.00 98.50 100 VAL A CA 1
ATOM 784 C C . VAL A 1 100 ? 7.355 -5.230 2.113 1.00 98.50 100 VAL A C 1
ATOM 786 O O . VAL A 1 100 ? 7.386 -6.027 1.175 1.00 98.50 100 VAL A O 1
ATOM 789 N N . ARG A 1 101 ? 8.006 -5.445 3.261 1.00 98.44 101 ARG A N 1
ATOM 790 C CA . ARG A 1 101 ? 8.866 -6.608 3.505 1.00 98.44 101 ARG A CA 1
ATOM 791 C C . ARG A 1 101 ? 8.107 -7.927 3.357 1.00 98.44 101 ARG A C 1
ATOM 793 O O . ARG A 1 101 ? 8.637 -8.898 2.819 1.00 98.44 101 ARG A O 1
ATOM 800 N N . ASP A 1 102 ? 6.872 -7.990 3.838 1.00 98.56 102 ASP A N 1
ATOM 801 C CA . ASP A 1 102 ? 6.042 -9.186 3.715 1.00 98.56 102 ASP A CA 1
ATOM 802 C C . ASP A 1 102 ? 5.627 -9.453 2.266 1.00 98.56 102 ASP A C 1
ATOM 804 O O . ASP A 1 102 ? 5.681 -10.601 1.816 1.00 98.56 102 ASP A O 1
ATOM 808 N N . VAL A 1 103 ? 5.321 -8.407 1.494 1.00 98.50 103 VAL A N 1
ATOM 809 C CA . VAL A 1 103 ? 5.093 -8.533 0.047 1.00 98.50 103 VAL A CA 1
ATOM 810 C C . VAL A 1 103 ? 6.355 -9.032 -0.665 1.00 98.50 103 VAL A C 1
ATOM 812 O O . VAL A 1 103 ? 6.268 -9.971 -1.454 1.00 98.50 103 VAL A O 1
ATOM 815 N N . GLU A 1 104 ? 7.535 -8.488 -0.361 1.00 98.38 104 GLU A N 1
ATOM 816 C CA . GLU A 1 104 ? 8.812 -8.932 -0.948 1.00 98.38 104 GLU A CA 1
ATOM 817 C C . GLU A 1 104 ? 9.092 -10.414 -0.689 1.00 98.38 104 GLU A C 1
ATOM 819 O O . GLU A 1 104 ? 9.492 -11.139 -1.605 1.00 98.38 104 GLU A O 1
ATOM 824 N N . LYS A 1 105 ? 8.822 -10.899 0.532 1.00 98.44 105 LYS A N 1
ATOM 825 C CA . LYS A 1 105 ? 8.945 -12.326 0.873 1.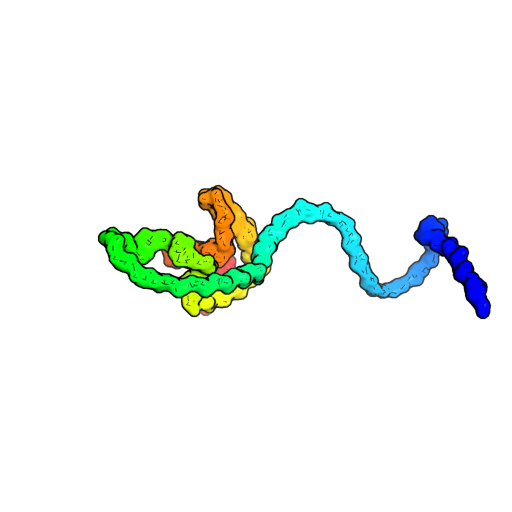00 98.44 105 LYS A CA 1
ATOM 826 C C . LYS A 1 105 ? 8.017 -13.197 0.024 1.00 98.44 105 LYS A C 1
ATOM 828 O O . LYS A 1 105 ? 8.433 -14.269 -0.410 1.00 98.44 105 LYS A O 1
ATOM 833 N N . ILE A 1 106 ? 6.776 -12.758 -0.205 1.00 98.12 106 ILE A N 1
ATOM 834 C CA . ILE A 1 106 ? 5.781 -13.502 -0.995 1.00 98.12 106 ILE A CA 1
ATOM 835 C C . ILE A 1 106 ? 6.167 -13.521 -2.478 1.00 98.12 106 ILE A C 1
ATOM 837 O O . ILE A 1 106 ? 6.090 -14.566 -3.123 1.00 98.12 106 ILE A O 1
ATOM 841 N N . VAL A 1 107 ? 6.595 -12.380 -3.023 1.00 97.31 107 VAL A N 1
ATOM 842 C CA . VAL A 1 107 ? 6.989 -12.253 -4.436 1.00 97.31 107 VAL A CA 1
ATOM 843 C C . VAL A 1 107 ? 8.362 -12.896 -4.693 1.00 97.31 107 VAL A C 1
ATOM 845 O O . VAL A 1 107 ? 8.644 -13.335 -5.808 1.00 97.31 107 VAL A O 1
ATOM 848 N N . GLY A 1 108 ? 9.213 -12.995 -3.668 1.00 98.06 108 GLY A N 1
ATOM 849 C CA . GLY A 1 108 ? 10.550 -13.587 -3.742 1.00 98.06 108 GLY A CA 1
ATOM 850 C C . GLY A 1 108 ? 11.614 -12.655 -4.330 1.00 98.06 108 GLY A C 1
ATOM 851 O O . GLY A 1 108 ? 12.612 -13.135 -4.870 1.00 98.06 108 GLY A O 1
ATOM 852 N N . ARG A 1 109 ? 11.394 -11.335 -4.282 1.00 96.75 109 ARG A N 1
ATOM 853 C CA . ARG A 1 109 ? 12.320 -10.296 -4.767 1.00 96.75 109 ARG A CA 1
ATOM 854 C C . ARG A 1 109 ? 11.991 -8.935 -4.158 1.00 96.75 109 ARG A C 1
ATOM 856 O O . ARG A 1 109 ? 10.840 -8.702 -3.798 1.00 96.75 109 ARG A O 1
ATOM 863 N N . ASP A 1 110 ? 12.970 -8.036 -4.175 1.00 96.69 110 ASP A N 1
ATOM 864 C CA . ASP A 1 110 ? 12.785 -6.624 -3.830 1.00 96.69 110 ASP A CA 1
ATOM 865 C C . ASP A 1 110 ? 11.732 -5.976 -4.751 1.00 96.69 110 ASP A C 1
ATOM 867 O O . ASP A 1 110 ? 11.741 -6.190 -5.976 1.00 96.69 110 ASP A O 1
ATOM 871 N N . VAL A 1 111 ? 10.844 -5.164 -4.173 1.00 96.31 111 VAL A N 1
ATOM 872 C CA . VAL A 1 111 ? 9.818 -4.410 -4.908 1.00 96.31 111 VAL A CA 1
ATOM 873 C C . VAL A 1 111 ? 9.835 -2.938 -4.514 1.00 96.31 111 VAL A C 1
ATOM 875 O O . VAL A 1 111 ? 10.076 -2.575 -3.367 1.00 96.31 111 VAL A O 1
ATOM 878 N N . TYR A 1 112 ? 9.556 -2.046 -5.467 1.00 95.75 112 TYR A N 1
ATOM 879 C CA . TYR A 1 112 ? 9.472 -0.629 -5.133 1.00 95.75 112 TYR A CA 1
ATOM 880 C C . TYR A 1 112 ? 8.240 -0.368 -4.271 1.00 95.75 112 TYR A C 1
ATOM 882 O O . TYR A 1 112 ? 7.124 -0.746 -4.626 1.00 95.75 112 TYR A O 1
ATOM 890 N N . LYS A 1 113 ? 8.426 0.394 -3.192 1.00 95.69 113 LYS A N 1
ATOM 891 C CA . LYS A 1 113 ? 7.345 0.844 -2.304 1.00 95.69 113 LYS A CA 1
ATOM 892 C C . LYS A 1 113 ? 6.165 1.468 -3.058 1.00 95.69 113 LYS A C 1
ATOM 894 O O . LYS A 1 113 ? 5.015 1.278 -2.677 1.00 95.69 113 LYS A O 1
ATOM 899 N N . PHE A 1 114 ? 6.437 2.197 -4.142 1.00 93.94 114 PHE A N 1
ATOM 900 C CA . PHE A 1 114 ? 5.386 2.797 -4.965 1.00 93.94 114 PHE A CA 1
ATOM 901 C C . PHE A 1 114 ? 4.512 1.750 -5.667 1.00 93.94 114 PHE A C 1
ATOM 903 O O . PHE A 1 114 ? 3.297 1.915 -5.722 1.00 93.94 114 PHE A O 1
ATOM 910 N N . ASP A 1 115 ? 5.112 0.646 -6.123 1.00 95.44 115 ASP A N 1
ATOM 911 C CA . ASP A 1 115 ? 4.369 -0.464 -6.723 1.00 95.44 115 ASP A CA 1
ATOM 912 C C . ASP A 1 115 ? 3.530 -1.193 -5.678 1.00 95.44 115 ASP A C 1
ATOM 914 O O . ASP A 1 115 ? 2.386 -1.536 -5.951 1.00 95.44 115 ASP A O 1
ATOM 918 N N . VAL A 1 116 ? 4.063 -1.375 -4.465 1.00 97.12 116 VAL A N 1
ATOM 919 C CA . VAL A 1 116 ? 3.312 -1.971 -3.351 1.00 97.12 116 VAL A CA 1
ATOM 920 C C . VAL A 1 116 ? 2.097 -1.117 -2.994 1.00 97.12 116 VAL A C 1
ATOM 922 O O . VAL A 1 116 ? 1.004 -1.653 -2.840 1.00 97.12 116 VAL A O 1
ATOM 925 N N . ARG A 1 117 ? 2.257 0.211 -2.909 1.00 95.88 117 ARG A N 1
ATOM 926 C CA . ARG A 1 117 ? 1.147 1.137 -2.631 1.00 95.88 117 ARG A CA 1
ATOM 927 C C . ARG A 1 117 ? 0.059 1.080 -3.695 1.00 95.88 117 ARG A C 1
ATOM 929 O O . ARG A 1 117 ? -1.116 1.026 -3.347 1.00 95.88 117 ARG A O 1
ATOM 936 N N . GLU A 1 118 ? 0.431 1.103 -4.973 1.00 94.94 118 GLU A N 1
ATOM 937 C CA . GLU A 1 118 ? -0.560 0.998 -6.045 1.00 94.94 118 GLU A CA 1
ATOM 938 C C . GLU A 1 118 ? -1.234 -0.374 -6.046 1.00 94.94 118 GLU A C 1
ATOM 940 O O . GLU A 1 118 ? -2.456 -0.433 -6.115 1.00 94.94 118 GLU A O 1
ATOM 945 N N . ALA A 1 119 ? -0.475 -1.464 -5.914 1.00 96.75 119 ALA A N 1
ATOM 946 C CA . ALA A 1 119 ? -1.042 -2.807 -5.854 1.00 96.75 119 ALA A CA 1
ATOM 947 C C . ALA A 1 119 ? -2.018 -2.949 -4.676 1.00 96.75 119 ALA A C 1
ATOM 949 O O . ALA A 1 119 ? -3.121 -3.457 -4.854 1.00 96.75 119 ALA A O 1
ATOM 950 N N . ALA A 1 120 ? -1.657 -2.435 -3.496 1.00 97.19 120 ALA A N 1
ATOM 951 C CA . ALA A 1 120 ? -2.537 -2.406 -2.332 1.00 97.19 120 ALA A CA 1
ATOM 952 C C . ALA A 1 120 ? -3.808 -1.584 -2.589 1.00 97.19 120 ALA A C 1
ATOM 954 O O . ALA A 1 120 ? -4.898 -2.005 -2.212 1.00 97.19 120 ALA A O 1
ATOM 955 N N . MET A 1 121 ? -3.688 -0.437 -3.264 1.00 96.19 121 MET A N 1
ATOM 956 C CA . MET A 1 121 ? -4.834 0.390 -3.642 1.00 96.19 121 MET A CA 1
ATOM 957 C C . MET A 1 121 ? -5.749 -0.322 -4.648 1.00 96.19 121 MET A C 1
ATOM 959 O O . MET A 1 121 ? -6.965 -0.274 -4.493 1.00 96.19 121 MET A O 1
ATOM 963 N N . LEU A 1 122 ? -5.192 -1.013 -5.647 1.00 97.12 122 LEU A N 1
ATOM 964 C CA . LEU A 1 122 ? -5.967 -1.791 -6.619 1.00 97.12 122 LEU A CA 1
ATOM 965 C C . LEU A 1 122 ? -6.728 -2.936 -5.940 1.00 97.12 122 LEU A C 1
ATOM 967 O O . LEU A 1 122 ? -7.925 -3.082 -6.169 1.00 97.12 122 LEU A O 1
ATOM 971 N N . VAL A 1 123 ? -6.075 -3.680 -5.042 1.00 98.25 123 VAL A N 1
ATOM 972 C CA . VAL A 1 123 ? -6.740 -4.708 -4.223 1.00 98.25 123 VAL A CA 1
ATOM 973 C C . VAL A 1 123 ? -7.856 -4.079 -3.382 1.00 98.25 123 VAL A C 1
ATOM 975 O O . VAL A 1 123 ? -8.980 -4.568 -3.382 1.00 98.25 123 VAL A O 1
ATOM 978 N N . ALA A 1 124 ? -7.606 -2.943 -2.728 1.00 97.62 124 ALA A N 1
ATOM 979 C CA . ALA A 1 124 ? -8.627 -2.242 -1.947 1.00 97.62 124 ALA A CA 1
ATOM 980 C C . ALA A 1 124 ? -9.830 -1.778 -2.797 1.00 97.62 124 ALA A C 1
ATOM 982 O O . ALA A 1 124 ? -10.962 -1.786 -2.315 1.00 97.62 124 ALA A O 1
ATOM 983 N N . MET A 1 125 ? -9.611 -1.399 -4.062 1.00 97.94 125 MET A N 1
ATOM 984 C CA . MET A 1 125 ? -10.685 -1.057 -5.005 1.00 97.94 125 MET A CA 1
ATOM 985 C C . MET A 1 125 ? -11.528 -2.275 -5.409 1.00 97.94 125 MET A C 1
ATOM 987 O O . MET A 1 125 ? -12.722 -2.121 -5.668 1.00 97.94 125 MET A O 1
ATOM 991 N N . GLU A 1 126 ? -10.933 -3.469 -5.447 1.00 98.44 126 GLU A N 1
ATOM 992 C CA . GLU A 1 126 ? -11.639 -4.736 -5.687 1.00 98.44 126 GLU A CA 1
ATOM 993 C C . GLU A 1 126 ? -12.366 -5.260 -4.434 1.00 98.44 126 GLU A C 1
ATOM 995 O O . GLU A 1 126 ? -13.333 -6.011 -4.569 1.00 98.44 126 GLU A O 1
ATOM 1000 N N . HIS A 1 127 ? -11.960 -4.808 -3.240 1.00 98.44 127 HIS A N 1
ATOM 1001 C CA . HIS A 1 127 ? -12.493 -5.212 -1.930 1.00 98.44 127 HIS A CA 1
ATOM 1002 C C . HIS A 1 127 ? -13.052 -4.028 -1.108 1.00 98.44 127 HIS A C 1
ATOM 1004 O O . HIS A 1 127 ? -12.602 -3.762 0.015 1.00 98.44 127 HIS A O 1
ATOM 1010 N N . PRO A 1 128 ? -14.047 -3.281 -1.627 1.00 98.44 128 PRO A N 1
ATOM 1011 C CA . PRO A 1 128 ? -14.559 -2.077 -0.970 1.00 98.44 128 PRO A CA 1
ATOM 1012 C C . PRO A 1 128 ? -15.184 -2.346 0.409 1.00 98.44 128 PRO A C 1
ATOM 1014 O O . PRO A 1 128 ? -15.205 -1.457 1.262 1.00 98.44 128 PRO A O 1
ATOM 1017 N N . GLU A 1 129 ? -15.691 -3.551 0.659 1.00 98.31 129 GLU A N 1
ATOM 1018 C CA . GLU A 1 129 ? -16.238 -3.968 1.950 1.00 98.31 129 GLU A CA 1
ATOM 1019 C C . GLU A 1 129 ? -15.189 -4.007 3.067 1.00 98.31 129 GLU A C 1
ATOM 1021 O O . GLU A 1 129 ? -15.498 -3.624 4.197 1.00 98.31 129 GLU A O 1
ATOM 1026 N N . GLU A 1 130 ? -13.952 -4.406 2.762 1.00 98.44 130 GLU A N 1
ATOM 1027 C CA . GLU A 1 130 ? -12.856 -4.427 3.736 1.00 98.44 130 GLU A CA 1
ATOM 1028 C C . GLU A 1 130 ? -12.438 -3.000 4.094 1.00 98.44 130 GLU A C 1
ATOM 1030 O O . GLU A 1 130 ? -12.282 -2.658 5.269 1.00 98.44 130 GLU A O 1
ATOM 1035 N N . VAL A 1 131 ? -12.376 -2.125 3.086 1.00 98.25 131 VAL A N 1
ATOM 1036 C CA . VAL A 1 131 ? -12.138 -0.690 3.285 1.00 98.25 131 VAL A CA 1
ATOM 1037 C C . VAL A 1 131 ? -13.250 -0.078 4.140 1.00 98.25 131 VAL A C 1
ATOM 1039 O O . VAL A 1 131 ? -12.975 0.644 5.099 1.00 98.25 131 VAL A O 1
ATOM 1042 N N . ALA A 1 132 ? -14.515 -0.390 3.847 1.00 98.25 132 ALA A N 1
ATOM 1043 C CA . ALA A 1 132 ? -15.651 0.097 4.623 1.00 98.25 132 ALA A CA 1
ATOM 1044 C C . ALA A 1 132 ? -15.630 -0.412 6.074 1.00 98.25 132 ALA A C 1
ATOM 1046 O O . ALA A 1 132 ? -15.951 0.345 6.990 1.00 98.25 132 ALA A O 1
ATOM 1047 N N . ALA A 1 133 ? -15.230 -1.665 6.310 1.00 98.31 133 ALA A N 1
ATOM 1048 C CA . ALA A 1 133 ? -15.047 -2.200 7.656 1.00 98.31 133 ALA A CA 1
ATOM 1049 C C . ALA A 1 133 ? -13.970 -1.414 8.422 1.00 98.31 133 ALA A C 1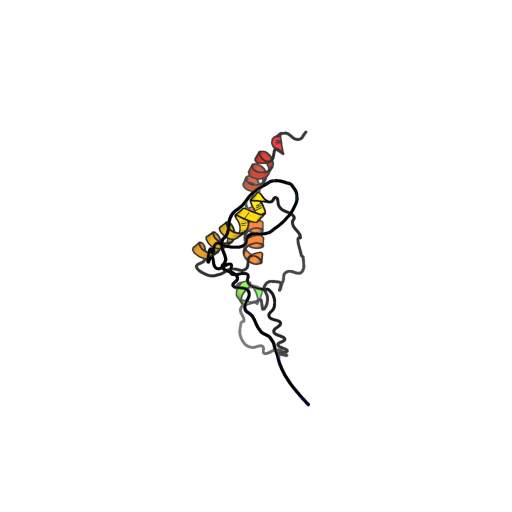
ATOM 1051 O O . ALA A 1 133 ? -14.227 -0.957 9.536 1.00 98.31 133 ALA A O 1
ATOM 1052 N N . GLN A 1 134 ? -12.827 -1.147 7.785 1.00 97.81 134 GLN A N 1
ATOM 1053 C CA . GLN A 1 134 ? -11.751 -0.350 8.374 1.00 97.81 134 GLN A CA 1
ATOM 1054 C C . GLN A 1 134 ? -12.197 1.084 8.711 1.00 97.81 134 GLN A C 1
ATOM 1056 O O . GLN A 1 134 ? -11.890 1.589 9.794 1.00 97.81 134 GLN A O 1
ATOM 1061 N N . LEU A 1 135 ? -12.965 1.731 7.825 1.00 97.88 135 LEU A N 1
ATOM 1062 C CA . LEU A 1 135 ? -13.559 3.052 8.075 1.00 97.88 135 LEU A CA 1
ATOM 1063 C C . LEU A 1 135 ? -14.557 3.016 9.241 1.00 97.88 135 LEU A C 1
ATOM 1065 O O . LEU A 1 135 ? -14.584 3.912 10.086 1.00 97.88 135 LEU A O 1
ATOM 1069 N N . ASN A 1 136 ? -15.373 1.969 9.323 1.00 97.94 136 ASN A N 1
ATOM 1070 C CA . ASN A 1 136 ? -16.321 1.788 10.417 1.00 97.94 136 ASN A CA 1
ATOM 1071 C C . ASN A 1 136 ? -15.626 1.571 11.764 1.00 97.94 136 ASN A C 1
ATOM 1073 O O . ASN A 1 136 ? -16.117 2.064 12.784 1.00 97.94 136 ASN A O 1
ATOM 1077 N N . ASP A 1 137 ? -14.482 0.892 11.777 1.00 96.94 137 ASP A N 1
ATOM 1078 C CA . ASP A 1 137 ? -13.632 0.752 12.961 1.00 96.94 137 ASP A CA 1
ATOM 1079 C C . ASP A 1 137 ? -12.968 2.074 13.356 1.00 96.94 137 ASP A C 1
ATOM 1081 O O . ASP A 1 137 ? -12.793 2.344 14.544 1.00 96.94 137 ASP A O 1
ATOM 1085 N N . TRP A 1 138 ? -12.706 2.961 12.391 1.00 97.12 138 TRP A N 1
ATOM 1086 C CA . TRP A 1 138 ? -12.339 4.356 12.666 1.00 97.12 138 TRP A CA 1
ATOM 1087 C C . TRP A 1 138 ? -13.510 5.214 13.162 1.00 97.12 138 TRP A C 1
ATOM 1089 O O . TRP A 1 138 ? -13.310 6.366 13.539 1.00 97.12 138 TRP A O 1
ATOM 1099 N N . GLY A 1 139 ? -14.722 4.659 13.205 1.00 97.81 139 GLY A N 1
ATOM 1100 C CA . GLY A 1 139 ? -15.893 5.295 13.795 1.00 97.81 139 GLY A CA 1
ATOM 1101 C C . GLY A 1 139 ? -16.869 5.906 12.795 1.00 97.81 139 GLY A C 1
ATOM 1102 O O . GLY A 1 139 ? -17.842 6.511 13.236 1.00 97.81 139 GLY A O 1
ATOM 1103 N N . TYR A 1 140 ? -16.689 5.709 11.482 1.00 96.75 140 TYR A N 1
ATOM 1104 C CA . TYR A 1 140 ? -17.645 6.208 10.478 1.00 96.75 140 TYR A CA 1
ATOM 1105 C C . TYR A 1 140 ? -19.076 5.701 10.703 1.00 96.75 140 TYR A C 1
ATOM 1107 O O . TYR A 1 140 ? -20.027 6.415 10.408 1.00 96.75 140 TYR A O 1
ATOM 1115 N N . LYS A 1 141 ? -19.247 4.522 11.317 1.00 96.00 141 LYS A N 1
ATOM 1116 C CA . LYS A 1 141 ? -20.563 3.978 11.697 1.00 96.00 141 LYS A CA 1
ATOM 1117 C C . LYS A 1 141 ? -21.321 4.787 12.760 1.00 96.00 141 LYS A C 1
ATOM 1119 O O . LYS A 1 141 ? -22.474 4.471 13.033 1.00 96.00 141 LYS A O 1
ATOM 1124 N N . TYR A 1 142 ? -20.669 5.757 13.400 1.00 96.50 142 TYR A N 1
ATOM 1125 C CA . TYR A 1 142 ? -21.247 6.616 14.437 1.00 96.50 142 TYR A CA 1
ATOM 1126 C C . TYR A 1 142 ? -21.397 8.077 13.990 1.00 96.50 142 TYR A C 1
ATOM 1128 O O . TYR A 1 142 ? -21.752 8.921 14.811 1.00 96.50 142 TYR A O 1
ATOM 1136 N N . LEU A 1 143 ? -21.064 8.390 12.734 1.00 92.69 143 LEU A N 1
ATOM 1137 C CA . LEU A 1 143 ? -21.282 9.713 12.158 1.00 92.69 143 LEU A CA 1
ATOM 1138 C C . LEU A 1 143 ? -22.714 9.772 11.603 1.00 92.69 143 LEU A C 1
ATOM 1140 O O . LEU A 1 143 ? -23.099 8.891 10.834 1.00 92.69 143 LEU A O 1
ATOM 1144 N N . ASP A 1 144 ? -23.479 10.782 12.026 1.00 76.06 144 ASP A N 1
ATOM 1145 C CA . ASP A 1 144 ? -24.851 11.070 11.569 1.00 76.06 144 ASP A CA 1
ATOM 1146 C C . ASP A 1 144 ? -24.881 11.880 10.259 1.00 76.06 144 ASP A C 1
ATOM 1148 O O . ASP A 1 144 ? -24.033 12.793 10.098 1.00 76.06 144 ASP A O 1
#

Secondary structure (DSSP, 8-state):
-----------TT-----------------------------S---------------S----GGGS-HHHH-SSTTTT----------HHHHHHHHHHHHHHHHHHTS---HHHHHHHHHHHHHH-HHHHHHHHHHTTGGG--

Radius of gyration: 29.15 Å; chains: 1; bounding box: 90×47×83 Å

Foldseek 3Di:
DDDDDDDDDDDPPPDDDDDDDDDDDDDDDDDDDDPDPPPPVPPDDPDPDDDDDDDDDDDPDDDLVNDPPVVNDPDPCPPPPDDDDDDDDPVCVVCLVVQQVVVCVVVVHHDDSSVSVVVVVVVCVVVVVVVVVVVVVVPPVVDD

Sequence (144 aa):
MPGMKTGTGDDPFADDPDPTEQEEQGIDTEDTANDDQDKETSDQKEVVSTDESEENETGEGLKQDDIPWVLRRERVKDGRPEMIPTYVRQETADAEPEFVRDVEKIVGRDVYKFDVREAAMLVAMEHPEEVAAQLNDWGYKYLD

pLDDT: mean 72.6, std 26.08, range [28.36, 98.56]